Protein AF-A0A970KWZ8-F1 (afdb_monomer)

Structure (mmCIF, N/CA/C/O backbone):
data_AF-A0A970KWZ8-F1
#
_entry.id   AF-A0A970KWZ8-F1
#
loop_
_atom_site.group_PDB
_atom_site.id
_atom_site.type_symbol
_atom_site.label_atom_id
_atom_site.label_alt_id
_atom_site.label_comp_id
_atom_site.label_asym_id
_atom_site.label_entity_id
_atom_site.label_seq_id
_atom_site.pdbx_PDB_ins_code
_atom_site.Cartn_x
_atom_site.Cartn_y
_atom_site.Cartn_z
_atom_site.occupancy
_atom_site.B_iso_or_equiv
_atom_site.auth_seq_id
_atom_site.auth_comp_id
_atom_site.auth_asym_id
_atom_site.auth_atom_id
_atom_site.pdbx_PDB_model_num
ATOM 1 N N . MET A 1 1 ? 22.749 -12.600 -10.773 1.00 55.47 1 MET A N 1
ATOM 2 C CA . MET A 1 1 ? 21.425 -12.567 -10.126 1.00 55.47 1 MET A CA 1
ATOM 3 C C . MET A 1 1 ? 20.723 -11.352 -10.687 1.00 55.47 1 MET A C 1
ATOM 5 O O . MET A 1 1 ? 21.179 -10.243 -10.433 1.00 55.47 1 MET A O 1
ATOM 9 N N . ASP A 1 2 ? 19.744 -11.580 -11.554 1.00 72.69 2 ASP A N 1
ATOM 10 C CA . ASP A 1 2 ? 19.060 -10.538 -12.314 1.00 72.69 2 ASP A CA 1
ATOM 11 C C . ASP A 1 2 ? 18.407 -9.496 -11.403 1.00 72.69 2 ASP A C 1
ATOM 13 O O . ASP A 1 2 ? 17.892 -9.816 -10.327 1.00 72.69 2 ASP A O 1
ATOM 17 N N . LEU A 1 3 ? 18.426 -8.236 -11.850 1.00 61.84 3 LEU A N 1
ATOM 18 C CA . LEU A 1 3 ? 17.746 -7.108 -11.199 1.00 61.84 3 LEU A CA 1
ATOM 19 C C . LEU A 1 3 ? 16.270 -7.429 -10.921 1.00 61.84 3 LEU A C 1
ATOM 21 O O . LEU A 1 3 ? 15.759 -7.087 -9.857 1.00 61.84 3 LEU A O 1
ATOM 25 N N . PHE A 1 4 ? 15.646 -8.192 -11.817 1.00 64.94 4 PHE A N 1
ATOM 26 C CA . PHE A 1 4 ? 14.280 -8.687 -11.693 1.00 64.94 4 PHE A CA 1
ATOM 27 C C . PHE A 1 4 ? 14.065 -9.529 -10.422 1.00 64.94 4 PHE A C 1
ATOM 29 O O . PHE A 1 4 ? 13.175 -9.254 -9.621 1.00 64.94 4 PHE A O 1
ATOM 36 N N . THR A 1 5 ? 14.954 -10.492 -10.153 1.00 72.00 5 THR A N 1
ATOM 37 C CA . THR A 1 5 ? 14.874 -11.356 -8.960 1.00 72.00 5 THR A CA 1
ATOM 38 C C . THR A 1 5 ? 15.090 -10.577 -7.662 1.00 72.00 5 THR A C 1
ATOM 40 O O . THR A 1 5 ? 14.524 -10.915 -6.620 1.00 72.00 5 THR A O 1
ATOM 43 N N . GLN A 1 6 ? 15.930 -9.540 -7.690 1.00 73.19 6 GLN A N 1
ATOM 44 C CA . GLN A 1 6 ? 16.126 -8.687 -6.518 1.00 73.19 6 GLN A CA 1
ATOM 45 C C . GLN A 1 6 ? 14.893 -7.828 -6.239 1.00 73.19 6 GLN A C 1
ATOM 47 O O . GLN A 1 6 ? 14.498 -7.695 -5.082 1.00 73.19 6 GLN A O 1
ATOM 52 N N . MET A 1 7 ? 14.263 -7.302 -7.286 1.00 73.50 7 MET A N 1
ATOM 53 C CA . MET A 1 7 ? 13.066 -6.478 -7.178 1.00 73.50 7 MET A CA 1
ATOM 54 C C . MET A 1 7 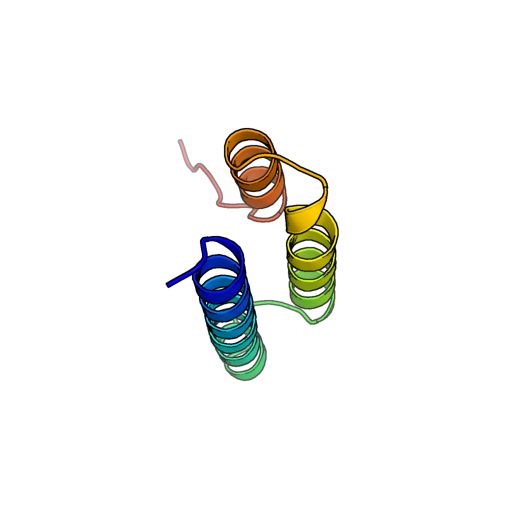? 11.879 -7.279 -6.638 1.00 73.50 7 MET A C 1
ATOM 56 O O . MET A 1 7 ? 11.242 -6.855 -5.677 1.00 73.50 7 MET A O 1
ATOM 60 N N . GLU A 1 8 ? 11.657 -8.489 -7.147 1.00 78.62 8 GLU A N 1
ATOM 61 C CA . GLU A 1 8 ? 10.598 -9.389 -6.674 1.00 78.62 8 GLU A CA 1
ATOM 62 C C . GLU A 1 8 ? 10.759 -9.746 -5.184 1.00 78.62 8 GLU A C 1
ATOM 64 O O . GLU A 1 8 ? 9.806 -9.704 -4.402 1.00 78.62 8 GLU A O 1
ATOM 69 N N . ARG A 1 9 ? 12.001 -9.979 -4.738 1.00 83.44 9 ARG A N 1
ATOM 70 C CA . ARG A 1 9 ? 12.311 -10.222 -3.321 1.00 83.44 9 ARG A CA 1
ATOM 71 C C . ARG A 1 9 ? 12.025 -9.003 -2.439 1.00 83.44 9 ARG A C 1
ATOM 73 O O . ARG A 1 9 ? 11.617 -9.166 -1.288 1.00 83.44 9 ARG A O 1
ATOM 80 N N . VAL A 1 10 ? 12.269 -7.795 -2.945 1.00 81.69 10 VAL A N 1
ATOM 81 C CA . VAL A 1 10 ? 11.966 -6.550 -2.226 1.00 81.69 10 VAL A CA 1
ATOM 82 C C . VAL A 1 10 ? 10.456 -6.349 -2.119 1.00 81.69 10 VAL A C 1
ATOM 84 O O . VAL A 1 10 ? 9.989 -6.063 -1.018 1.00 81.69 10 VAL A O 1
ATOM 87 N N . LYS A 1 11 ? 9.693 -6.582 -3.198 1.00 80.12 11 LYS A N 1
ATOM 88 C CA . LYS A 1 11 ? 8.220 -6.513 -3.190 1.00 80.12 11 LYS A CA 1
ATOM 89 C C . LYS A 1 11 ? 7.621 -7.442 -2.131 1.00 80.12 11 LYS A C 1
ATOM 91 O O . LYS A 1 11 ? 6.858 -6.988 -1.286 1.00 80.12 11 LYS A O 1
ATOM 96 N N . LEU A 1 12 ? 8.055 -8.705 -2.098 1.00 84.19 12 LEU A N 1
ATOM 97 C CA . LEU A 1 12 ? 7.602 -9.686 -1.103 1.00 84.19 12 LEU A CA 1
ATOM 98 C C . LEU A 1 12 ? 7.914 -9.261 0.337 1.00 84.19 12 LEU A C 1
ATOM 100 O O . LEU A 1 12 ? 7.071 -9.394 1.220 1.00 84.19 12 LEU A O 1
ATOM 104 N N . ARG A 1 13 ? 9.113 -8.721 0.589 1.00 85.12 13 ARG A N 1
ATOM 105 C CA . ARG A 1 13 ? 9.476 -8.212 1.922 1.00 85.12 13 ARG A CA 1
ATOM 106 C C . ARG A 1 13 ? 8.658 -6.994 2.333 1.00 85.12 13 ARG A C 1
ATOM 108 O O . ARG A 1 13 ? 8.364 -6.857 3.514 1.00 85.12 13 ARG A O 1
ATOM 115 N N . PHE A 1 14 ? 8.321 -6.125 1.385 1.00 82.94 14 PHE A N 1
ATOM 116 C CA . PHE A 1 14 ? 7.464 -4.973 1.638 1.00 82.94 14 PHE A CA 1
ATOM 117 C C . PHE A 1 14 ? 6.053 -5.413 2.021 1.00 82.94 14 PHE A C 1
ATOM 119 O O . PHE A 1 14 ? 5.574 -5.003 3.071 1.00 82.94 14 PHE A O 1
ATOM 126 N N . ILE A 1 15 ? 5.436 -6.300 1.234 1.00 84.88 15 ILE A N 1
ATOM 127 C CA . ILE A 1 15 ? 4.103 -6.844 1.533 1.00 84.88 15 ILE A CA 1
ATOM 128 C C . ILE A 1 15 ? 4.104 -7.484 2.923 1.00 84.88 15 ILE A C 1
ATOM 130 O O . ILE A 1 15 ? 3.305 -7.091 3.760 1.00 84.88 15 ILE A O 1
ATOM 134 N N . ALA A 1 16 ? 5.078 -8.347 3.223 1.00 88.12 16 ALA A N 1
ATOM 135 C CA . ALA A 1 16 ? 5.170 -9.003 4.527 1.00 88.12 16 ALA A CA 1
ATOM 136 C C . ALA A 1 16 ? 5.370 -8.026 5.705 1.00 88.12 1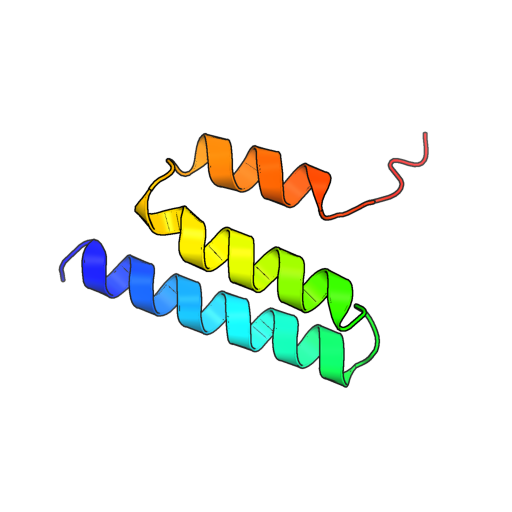6 ALA A C 1
ATOM 138 O O . ALA A 1 16 ? 4.935 -8.298 6.823 1.00 88.12 16 ALA A O 1
ATOM 139 N N . ALA A 1 17 ? 6.055 -6.897 5.490 1.00 87.00 17 ALA A N 1
ATOM 140 C CA . ALA A 1 17 ? 6.216 -5.871 6.518 1.00 87.00 17 ALA A CA 1
ATOM 141 C C . ALA A 1 17 ? 4.906 -5.110 6.768 1.00 87.00 17 ALA A C 1
ATOM 143 O O . ALA A 1 17 ? 4.566 -4.849 7.918 1.00 87.00 17 ALA A O 1
ATOM 144 N N . TYR A 1 18 ? 4.169 -4.782 5.707 1.00 85.06 18 TYR A N 1
ATOM 145 C CA . TYR A 1 18 ? 2.887 -4.092 5.814 1.00 85.06 18 TYR A CA 1
ATOM 146 C C . TYR A 1 18 ? 1.748 -5.008 6.281 1.00 85.06 18 TYR A C 1
ATOM 148 O O . TYR A 1 18 ? 0.908 -4.551 7.046 1.00 85.06 18 TYR A O 1
ATOM 156 N N . GLU A 1 19 ? 1.765 -6.301 5.942 1.00 87.19 19 GLU A N 1
ATOM 157 C CA . GLU A 1 19 ? 0.865 -7.300 6.539 1.00 87.19 19 GLU A CA 1
ATOM 158 C C . GLU A 1 19 ? 1.033 -7.348 8.056 1.00 87.19 19 GLU A C 1
ATOM 160 O O . GLU A 1 19 ? 0.047 -7.275 8.777 1.00 87.19 19 GLU A O 1
ATOM 165 N N . ARG A 1 20 ? 2.275 -7.358 8.556 1.00 89.00 20 ARG A N 1
ATOM 166 C CA . ARG A 1 20 ? 2.519 -7.284 10.004 1.00 89.00 20 ARG A CA 1
ATOM 167 C C . ARG A 1 20 ? 1.969 -6.004 10.621 1.00 89.00 20 ARG A C 1
ATOM 169 O O . ARG A 1 20 ? 1.327 -6.065 11.659 1.00 89.00 20 ARG A O 1
ATOM 176 N N . LEU A 1 21 ? 2.172 -4.858 9.969 1.00 86.94 21 LEU A N 1
ATOM 177 C CA . LEU A 1 21 ? 1.624 -3.580 10.435 1.00 86.94 21 LEU A CA 1
ATOM 178 C C . LEU A 1 21 ? 0.084 -3.581 10.453 1.00 86.94 21 LEU A C 1
ATOM 180 O O . LEU A 1 21 ? -0.510 -2.944 11.321 1.00 86.94 21 LEU A O 1
ATOM 184 N N . LEU A 1 22 ? -0.559 -4.288 9.519 1.00 86.50 22 LEU A N 1
ATOM 185 C CA . LEU A 1 22 ? -2.009 -4.481 9.482 1.00 86.50 22 LEU A CA 1
ATOM 186 C C . LEU A 1 22 ? -2.479 -5.405 10.613 1.00 86.50 22 LEU A C 1
ATOM 188 O O . LEU A 1 22 ? -3.429 -5.067 11.315 1.00 86.50 22 LEU A O 1
ATOM 192 N N . GLU A 1 23 ? -1.795 -6.531 10.829 1.00 89.25 23 GLU A N 1
ATOM 193 C CA . GLU A 1 23 ? -2.078 -7.462 11.931 1.00 89.25 23 GLU A CA 1
ATOM 194 C C . GLU A 1 23 ? -1.905 -6.797 13.306 1.00 89.25 23 GLU A C 1
ATOM 196 O O . GLU A 1 23 ? -2.683 -7.052 14.225 1.00 89.25 23 GLU A O 1
ATOM 201 N N . GLU A 1 24 ? -0.921 -5.906 13.444 1.00 89.19 24 GLU A N 1
ATOM 202 C CA . GLU A 1 24 ? -0.695 -5.097 14.648 1.00 89.19 24 GLU A CA 1
ATOM 203 C C . GLU A 1 24 ? -1.669 -3.907 14.769 1.00 89.19 24 GLU A C 1
ATOM 205 O O . GLU A 1 24 ? -1.644 -3.187 15.769 1.00 89.19 24 GLU A O 1
ATOM 210 N N . GLY A 1 25 ? -2.539 -3.684 13.775 1.00 87.81 25 GLY A N 1
ATOM 211 C CA . GLY A 1 25 ? -3.510 -2.587 13.751 1.00 87.81 25 GLY A CA 1
ATOM 212 C C . GLY A 1 25 ? -2.883 -1.196 13.605 1.00 87.81 25 GLY A C 1
ATOM 213 O O . GLY A 1 25 ? -3.537 -0.193 13.888 1.00 87.81 25 GLY A O 1
ATOM 214 N N . GLN A 1 26 ? -1.616 -1.116 13.188 1.00 85.44 26 GLN A N 1
ATOM 215 C CA . GLN A 1 26 ? -0.904 0.146 12.963 1.00 85.44 26 GLN A CA 1
ATOM 216 C C . GLN A 1 26 ? -1.298 0.820 11.647 1.00 85.44 26 GLN A C 1
ATOM 218 O O . GLN A 1 26 ? -1.131 2.031 11.505 1.00 85.44 26 GLN A O 1
ATOM 223 N N . ILE A 1 27 ? -1.805 0.045 10.689 1.00 84.81 27 ILE A N 1
ATOM 224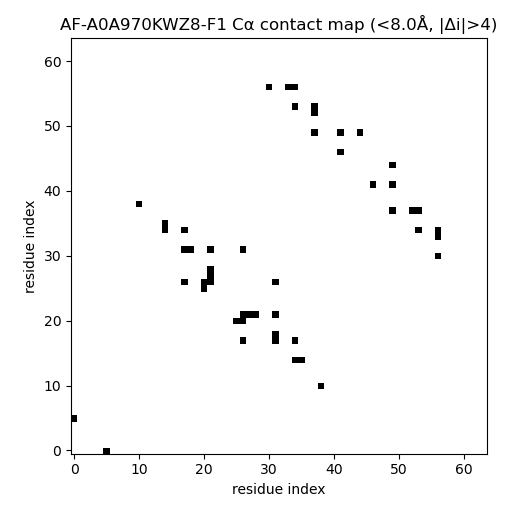 C CA . ILE A 1 27 ? -2.371 0.542 9.437 1.00 84.81 27 ILE A CA 1
ATOM 225 C C . ILE A 1 27 ? -3.763 -0.053 9.223 1.00 84.81 27 ILE A C 1
ATOM 227 O O . ILE A 1 27 ? -4.078 -1.122 9.738 1.00 84.81 27 ILE A O 1
ATOM 231 N N . SER A 1 28 ? -4.607 0.640 8.462 1.00 86.62 28 SER A N 1
ATOM 232 C CA . SER A 1 28 ? -5.920 0.118 8.063 1.00 86.62 28 SER A CA 1
ATOM 233 C C . SER A 1 28 ? -5.829 -0.718 6.786 1.00 86.62 28 SER A C 1
ATOM 235 O O . SER A 1 28 ? -4.895 -0.564 6.000 1.00 86.62 28 SER A O 1
ATOM 237 N N . GLU A 1 29 ? -6.842 -1.543 6.520 1.00 84.56 29 GLU A N 1
ATOM 238 C CA . GLU A 1 29 ? -6.945 -2.317 5.270 1.00 84.56 29 GLU A CA 1
ATOM 239 C C . GLU A 1 29 ? -6.865 -1.416 4.022 1.00 84.56 29 GLU A C 1
ATOM 241 O O . GLU A 1 29 ? -6.226 -1.780 3.039 1.00 84.56 29 GLU A O 1
ATOM 246 N N . ALA A 1 30 ? -7.414 -0.196 4.086 1.00 84.50 30 ALA A N 1
ATOM 247 C CA . ALA A 1 30 ? -7.310 0.797 3.012 1.00 84.50 30 ALA A CA 1
ATOM 248 C C . ALA A 1 30 ? -5.864 1.273 2.756 1.00 84.50 30 ALA A C 1
ATOM 250 O O . ALA A 1 30 ? -5.462 1.473 1.611 1.00 84.50 30 ALA A O 1
ATOM 251 N N . GLU A 1 31 ? -5.060 1.417 3.813 1.00 82.31 31 GLU A N 1
ATOM 252 C CA . GLU A 1 31 ? -3.641 1.775 3.700 1.00 82.31 31 GLU A CA 1
ATOM 253 C C . GLU A 1 31 ? -2.842 0.612 3.094 1.00 82.31 31 GLU A C 1
ATOM 255 O O . GLU A 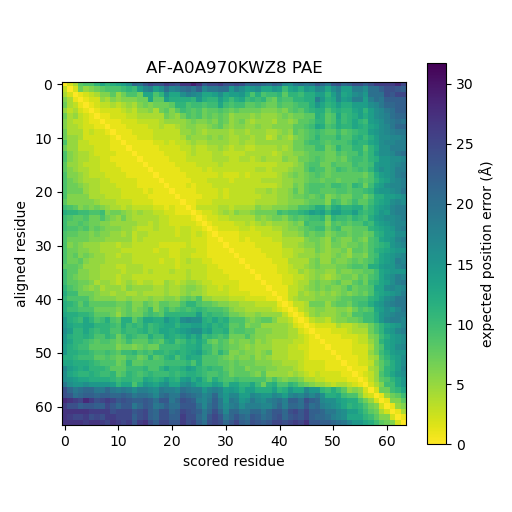1 31 ? -1.976 0.823 2.243 1.00 82.31 31 GLU A O 1
ATOM 260 N N . MET A 1 32 ? -3.173 -0.627 3.481 1.00 83.94 32 MET A N 1
ATOM 261 C CA . MET A 1 32 ? -2.595 -1.839 2.894 1.00 83.94 32 MET A CA 1
ATOM 262 C C . MET A 1 32 ? -2.912 -1.939 1.397 1.00 83.94 32 MET A C 1
ATOM 264 O O . MET A 1 32 ? -2.020 -2.211 0.594 1.00 83.94 32 MET A O 1
ATOM 2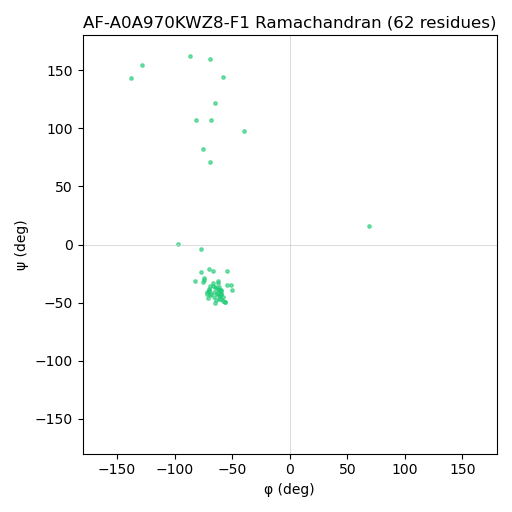68 N N . GLU A 1 33 ? -4.157 -1.671 1.001 1.00 85.69 33 GLU A N 1
ATOM 269 C CA . GLU A 1 33 ? -4.570 -1.655 -0.405 1.00 85.69 33 GLU A CA 1
ATOM 270 C C . GLU A 1 33 ? -3.776 -0.614 -1.212 1.00 85.69 33 GLU A C 1
ATOM 272 O O . GLU A 1 33 ? -3.264 -0.924 -2.292 1.00 85.69 33 GLU A O 1
ATOM 277 N N . GLY A 1 34 ? -3.565 0.584 -0.653 1.00 84.88 34 GLY A N 1
ATOM 278 C CA . GLY A 1 34 ? -2.726 1.619 -1.262 1.00 84.88 34 GLY A CA 1
ATOM 279 C C . GLY A 1 34 ? -1.269 1.183 -1.450 1.00 84.88 34 GLY A C 1
ATOM 280 O O . GLY A 1 34 ? -0.658 1.465 -2.484 1.00 84.88 34 GLY A O 1
ATOM 281 N N . VAL A 1 35 ? -0.711 0.447 -0.485 1.00 82.81 35 VAL A N 1
ATOM 282 C CA . VAL A 1 35 ? 0.647 -0.113 -0.568 1.00 82.81 35 VAL A CA 1
ATOM 283 C C . VAL A 1 35 ? 0.735 -1.210 -1.628 1.00 82.81 35 VAL A C 1
ATOM 285 O O . VAL A 1 35 ? 1.689 -1.218 -2.407 1.00 82.81 35 VAL A O 1
ATOM 288 N N . ILE A 1 36 ? -0.256 -2.103 -1.710 1.00 84.12 36 ILE A N 1
ATOM 289 C CA . ILE A 1 36 ? -0.318 -3.146 -2.745 1.00 84.12 36 ILE A CA 1
ATOM 290 C C . ILE A 1 36 ? -0.385 -2.506 -4.134 1.00 84.12 36 ILE A C 1
ATOM 292 O O . ILE A 1 36 ? 0.404 -2.878 -5.003 1.00 84.12 36 ILE A O 1
ATOM 296 N N . GLN A 1 37 ? -1.242 -1.499 -4.335 1.00 84.69 37 GLN A N 1
ATOM 297 C CA . GLN A 1 37 ? -1.308 -0.769 -5.606 1.00 84.69 37 GLN A CA 1
ATOM 298 C C . GLN A 1 37 ? 0.023 -0.106 -5.967 1.00 84.69 37 GLN A C 1
ATOM 300 O O . GLN A 1 37 ? 0.435 -0.127 -7.125 1.00 84.69 37 GLN A O 1
ATOM 305 N N . LEU A 1 38 ? 0.727 0.456 -4.986 1.00 82.69 38 LEU A N 1
ATOM 306 C CA . LEU A 1 38 ? 2.051 1.033 -5.195 1.00 82.69 38 LEU A CA 1
ATOM 307 C C . LEU A 1 38 ? 3.084 -0.008 -5.643 1.00 82.69 38 LEU A C 1
ATOM 309 O O . LEU A 1 38 ? 3.908 0.267 -6.514 1.00 82.69 38 LEU A O 1
ATOM 313 N N . ILE A 1 39 ? 3.063 -1.193 -5.034 1.00 81.38 39 ILE A N 1
ATOM 314 C CA . ILE A 1 39 ? 3.976 -2.299 -5.345 1.00 81.38 39 ILE A CA 1
ATOM 315 C C . ILE A 1 39 ? 3.687 -2.897 -6.726 1.00 81.38 39 ILE A C 1
ATOM 317 O O . ILE A 1 39 ? 4.622 -3.284 -7.439 1.00 81.38 39 ILE A O 1
ATOM 321 N N . ASP A 1 40 ? 2.414 -2.940 -7.109 1.00 82.56 40 ASP A N 1
ATOM 322 C CA . ASP A 1 40 ? 1.967 -3.338 -8.441 1.00 82.56 40 ASP A CA 1
ATOM 323 C C . ASP A 1 40 ? 2.480 -2.347 -9.496 1.00 82.56 40 ASP A C 1
ATOM 325 O O . ASP A 1 40 ? 3.160 -2.734 -10.448 1.00 82.56 40 ASP A O 1
ATOM 329 N N . GLN A 1 41 ? 2.314 -1.044 -9.239 1.00 80.31 41 GLN A N 1
ATOM 330 C CA . GLN A 1 41 ? 2.807 0.008 -10.127 1.00 80.31 41 GLN A CA 1
ATOM 331 C C . GLN A 1 41 ? 4.337 0.131 -10.147 1.00 80.31 41 GLN A C 1
ATOM 333 O O . GLN A 1 41 ? 4.871 0.606 -11.140 1.00 80.31 41 GLN A O 1
ATOM 338 N N . MET A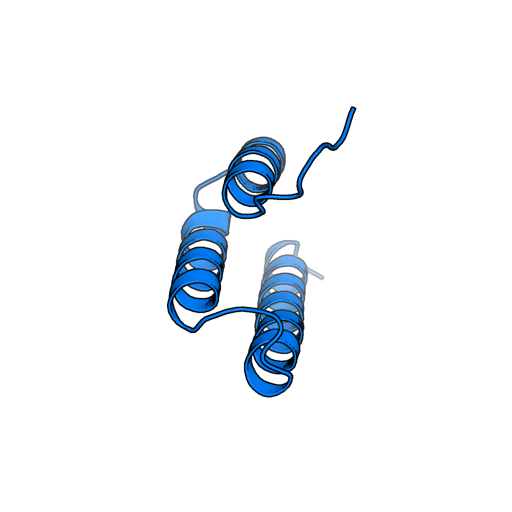 1 42 ? 5.060 -0.355 -9.132 1.00 73.94 42 MET A N 1
ATOM 339 C CA . MET A 1 42 ? 6.528 -0.269 -9.013 1.00 73.94 42 MET A CA 1
ATOM 340 C C . MET A 1 42 ? 7.302 -0.840 -10.217 1.00 73.94 42 MET A C 1
ATOM 342 O O . MET A 1 42 ? 8.455 -0.483 -10.414 1.00 73.94 42 MET A O 1
ATOM 346 N N . ASP A 1 43 ? 6.714 -1.743 -11.009 1.00 72.25 43 ASP A N 1
ATOM 347 C CA . ASP A 1 43 ? 7.346 -2.231 -12.250 1.00 72.25 43 ASP A CA 1
ATOM 348 C C . ASP A 1 43 ? 7.295 -1.199 -13.395 1.00 72.25 43 ASP A C 1
ATOM 350 O O . ASP A 1 43 ? 8.177 -1.147 -14.243 1.00 72.25 43 ASP A O 1
ATOM 354 N N . SER A 1 44 ? 6.270 -0.343 -13.389 1.00 72.12 44 SER A N 1
ATOM 355 C CA . SER A 1 44 ? 6.024 0.698 -14.395 1.00 72.12 44 SER A CA 1
ATOM 356 C C . SER A 1 44 ? 6.532 2.086 -13.996 1.00 72.12 44 SER A C 1
ATOM 358 O O . SER A 1 44 ? 6.342 3.030 -14.760 1.00 72.12 44 SER A O 1
ATOM 360 N N . MET A 1 45 ? 7.139 2.242 -12.817 1.00 70.38 45 MET A N 1
ATOM 361 C CA . MET A 1 45 ? 7.639 3.531 -12.329 1.00 70.38 45 MET A CA 1
ATOM 362 C C . MET A 1 45 ? 9.005 3.398 -11.662 1.00 70.38 45 MET A C 1
ATOM 364 O O . MET A 1 45 ? 9.297 2.437 -10.953 1.00 70.38 45 MET A O 1
ATOM 368 N N . ASP A 1 46 ? 9.842 4.409 -11.875 1.00 72.06 46 ASP A N 1
ATOM 369 C CA . ASP A 1 46 ? 11.177 4.480 -11.304 1.00 72.06 46 ASP A CA 1
ATOM 370 C C . ASP A 1 46 ? 11.155 4.700 -9.787 1.00 72.06 46 ASP A C 1
ATOM 372 O O . ASP A 1 46 ? 10.201 5.209 -9.189 1.00 72.06 46 ASP A O 1
ATOM 376 N N . ARG A 1 47 ? 12.278 4.360 -9.146 1.00 69.12 47 ARG A N 1
ATOM 377 C CA . ARG A 1 47 ? 12.465 4.454 -7.690 1.00 69.12 47 ARG A CA 1
ATOM 378 C C . ARG A 1 47 ? 12.079 5.820 -7.112 1.00 69.12 47 ARG A C 1
ATOM 380 O O . ARG A 1 47 ? 11.536 5.877 -6.011 1.00 69.12 47 ARG A O 1
ATOM 387 N N . GLU A 1 48 ? 12.388 6.904 -7.816 1.00 73.69 48 GLU A N 1
ATOM 388 C CA . GLU A 1 48 ? 12.091 8.271 -7.369 1.00 73.69 48 GLU A CA 1
ATOM 389 C C . GLU A 1 48 ? 10.582 8.538 -7.311 1.00 73.69 48 GLU A C 1
ATOM 391 O O . GLU A 1 48 ? 10.086 9.096 -6.330 1.00 73.69 48 GLU A O 1
ATOM 396 N N . GLU A 1 49 ? 9.837 8.060 -8.307 1.00 75.75 49 GLU A N 1
ATOM 397 C CA . GLU A 1 49 ? 8.383 8.199 -8.357 1.00 75.75 49 GLU A CA 1
ATOM 398 C C . GLU A 1 49 ? 7.697 7.330 -7.294 1.00 75.75 49 GLU A C 1
ATOM 400 O O . GLU A 1 49 ? 6.776 7.790 -6.608 1.00 75.75 49 GLU A O 1
ATOM 405 N N . PHE A 1 50 ? 8.216 6.119 -7.064 1.00 75.75 50 PHE A N 1
ATOM 406 C CA . PHE A 1 50 ? 7.752 5.243 -5.989 1.00 75.75 50 PHE A CA 1
ATOM 407 C C . PHE A 1 50 ? 7.908 5.895 -4.607 1.00 75.75 50 PHE A C 1
ATOM 409 O O . PHE A 1 50 ? 6.961 5.913 -3.820 1.00 75.75 50 PHE A O 1
ATOM 416 N N . ILE A 1 51 ? 9.074 6.483 -4.312 1.00 74.44 51 ILE A N 1
ATOM 417 C CA . ILE A 1 51 ? 9.320 7.166 -3.031 1.00 74.44 51 ILE A CA 1
ATOM 418 C C . ILE A 1 51 ? 8.385 8.371 -2.869 1.00 74.44 51 ILE A C 1
ATOM 420 O O . ILE A 1 51 ? 7.803 8.545 -1.798 1.00 74.44 51 ILE A O 1
ATOM 424 N N . ALA A 1 52 ? 8.185 9.172 -3.920 1.00 78.50 52 ALA A N 1
ATOM 425 C CA . ALA A 1 52 ? 7.294 10.331 -3.875 1.00 78.50 52 ALA A CA 1
ATOM 426 C C . ALA A 1 52 ? 5.830 9.945 -3.595 1.00 78.50 52 ALA A C 1
ATOM 428 O O . ALA A 1 52 ? 5.131 10.636 -2.852 1.00 78.50 52 ALA A O 1
ATOM 429 N N . ARG A 1 53 ? 5.359 8.830 -4.164 1.00 75.69 53 ARG A N 1
ATOM 430 C CA . ARG A 1 53 ? 4.017 8.278 -3.922 1.00 75.69 53 ARG A CA 1
ATOM 431 C C . ARG A 1 53 ? 3.891 7.664 -2.526 1.00 75.69 53 ARG A C 1
ATOM 433 O O . ARG A 1 53 ? 2.907 7.933 -1.845 1.00 75.69 53 ARG A O 1
ATOM 440 N N . LEU A 1 54 ? 4.897 6.920 -2.067 1.00 72.19 54 LEU A N 1
ATOM 441 C CA . LEU A 1 54 ? 4.928 6.349 -0.717 1.00 72.19 54 LEU A CA 1
ATOM 442 C C . LEU A 1 54 ? 4.893 7.447 0.359 1.00 72.19 54 LEU A C 1
ATOM 444 O O . LEU A 1 54 ? 4.200 7.318 1.365 1.00 72.19 54 LEU A O 1
ATOM 448 N N . SER A 1 55 ? 5.597 8.558 0.127 1.00 72.31 55 SER A N 1
ATOM 449 C CA . SER A 1 55 ? 5.575 9.716 1.026 1.00 72.31 55 SER A CA 1
ATOM 450 C C . SER A 1 55 ? 4.218 10.418 1.075 1.00 72.31 55 SER A C 1
ATOM 452 O O . SER A 1 55 ? 3.940 11.095 2.055 1.00 72.31 55 SER A O 1
ATOM 454 N N . LYS A 1 56 ? 3.378 10.265 0.043 1.00 71.94 56 LYS A N 1
ATOM 455 C CA . LYS A 1 56 ? 1.994 10.763 0.042 1.00 71.94 56 LYS A CA 1
ATOM 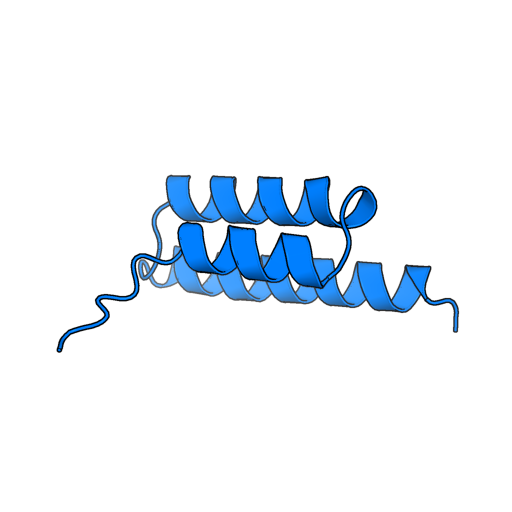456 C C . LYS A 1 56 ? 1.031 9.821 0.759 1.00 71.94 56 LYS A C 1
ATOM 458 O O . LYS A 1 56 ? 0.051 10.302 1.311 1.00 71.94 56 LYS A O 1
ATOM 463 N N . LEU A 1 57 ? 1.296 8.510 0.729 1.00 66.44 57 LEU A N 1
ATOM 464 C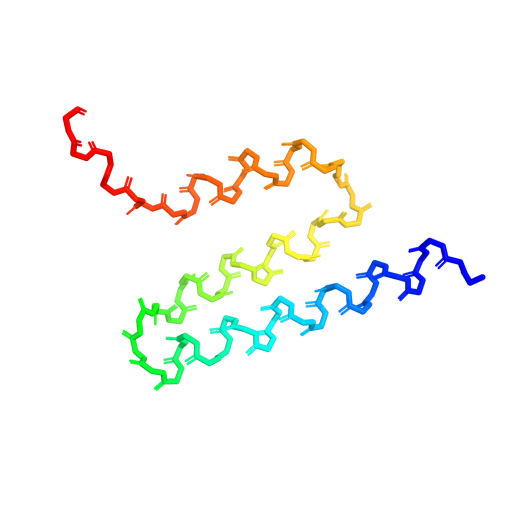 CA . LEU A 1 57 ? 0.491 7.514 1.443 1.00 66.44 57 LEU A CA 1
ATOM 465 C C . LEU A 1 57 ? 0.734 7.526 2.945 1.00 66.44 57 LEU A C 1
ATOM 467 O O . LEU A 1 57 ? -0.186 7.235 3.684 1.00 66.44 57 LEU A O 1
ATOM 471 N N . ARG A 1 58 ? 1.938 7.869 3.417 1.00 59.25 58 ARG A N 1
ATOM 472 C CA . ARG A 1 58 ? 2.126 8.140 4.844 1.00 59.25 58 ARG A CA 1
ATOM 473 C C . ARG A 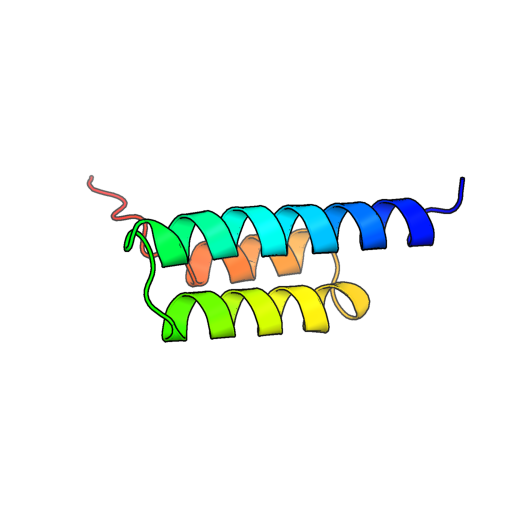1 58 ? 1.688 9.573 5.151 1.00 59.25 58 ARG A C 1
ATOM 475 O O . ARG A 1 58 ? 2.478 10.478 4.882 1.00 59.25 58 ARG A O 1
ATOM 482 N N . PRO A 1 59 ? 0.542 9.816 5.815 1.00 48.03 59 PRO A N 1
ATOM 483 C CA . PRO A 1 59 ? 0.400 10.997 6.647 1.00 48.03 59 PRO A CA 1
ATOM 484 C C . PRO A 1 59 ? 1.310 10.802 7.867 1.00 48.03 59 PRO A C 1
ATOM 486 O O . PRO A 1 59 ? 0.864 10.537 8.976 1.00 48.03 59 PRO A O 1
ATOM 489 N N . LEU A 1 60 ? 2.626 10.879 7.666 1.00 46.44 60 LEU A N 1
ATOM 490 C CA . LEU A 1 60 ? 3.483 11.286 8.762 1.00 46.44 60 LEU A CA 1
ATOM 491 C C . LEU A 1 60 ? 3.129 12.745 8.983 1.00 46.44 60 LEU A C 1
ATOM 493 O O . LEU A 1 60 ? 3.459 13.598 8.159 1.00 46.44 60 LEU A O 1
ATOM 497 N N . GLU A 1 61 ? 2.415 12.995 10.073 1.00 47.22 61 GLU A N 1
ATOM 498 C CA . GLU A 1 61 ? 2.455 14.264 10.773 1.00 47.22 61 GLU A CA 1
ATOM 499 C C . GLU A 1 61 ? 3.914 14.736 10.784 1.00 47.22 61 GLU A C 1
ATOM 501 O O . GLU A 1 61 ? 4.740 14.289 11.578 1.00 47.22 61 GLU A O 1
ATOM 506 N N . THR A 1 62 ? 4.253 15.617 9.846 1.00 41.81 62 THR A N 1
ATOM 507 C CA . THR A 1 62 ? 5.348 16.551 10.048 1.00 41.81 62 THR A CA 1
ATOM 508 C C . THR A 1 62 ? 4.754 17.573 11.000 1.00 41.81 62 THR A C 1
ATOM 510 O O . THR A 1 62 ? 4.147 18.556 10.584 1.00 41.81 62 THR A O 1
ATOM 513 N N . GLY A 1 63 ? 4.771 17.221 12.285 1.00 48.44 63 GLY A N 1
ATOM 514 C CA . GLY A 1 63 ? 4.689 18.205 13.342 1.00 48.44 63 GLY A CA 1
ATOM 515 C C . GLY A 1 63 ? 5.948 19.064 13.268 1.00 48.44 63 GLY A C 1
ATOM 516 O O . GLY A 1 63 ? 7.043 18.514 13.357 1.00 48.44 63 GLY A O 1
ATOM 517 N N . ASP A 1 64 ? 5.700 20.364 13.099 1.00 36.53 64 ASP A N 1
ATOM 518 C CA . ASP A 1 64 ? 6.592 21.537 13.173 1.00 36.53 64 ASP A CA 1
ATOM 519 C C . ASP A 1 64 ? 7.740 21.656 12.146 1.00 36.53 64 ASP A C 1
ATOM 521 O O . ASP A 1 64 ? 8.745 20.913 12.222 1.00 36.53 64 ASP A O 1
#

Nearest PDB structures (foldseek):
  8i9x-assembly1_LR  TM=6.996E-01  e=7.719E+00  Thermochaetoides thermophila DSM 1495

Foldseek 3Di:
DDPVVVLVVVLVVQLVVVVVCVVVVVDDPVLSVQSNVLSVCPVVDDPVVSVVSVVVSDPPPPPD

Sequence (64 aa):
MDLFTQMERVKLRFIAAYERLLEEGQISEAEMEGVIQLIDQMDSMDREEFIARLSKLRPLETGD

pLDDT: mean 75.72, std 12.55, range [36.53, 89.25]

Mean predicted aligned error: 8.39 Å

Radius of gyration: 12.87 Å; Cα contacts (8 Å, |Δi|>4): 25; chains: 1; bounding box: 29×34×29 Å

Secondary structure (DSSP, 8-state):
--HHHHHHHHHHHHHHHHHHHHHTTSS-HHHHHHHHHHHHHTTTS-HHHHHHHHHHH-------

Solvent-accessible surface area (backbone atoms only — not comparable to full-atom values): 3871 Å² total; per-residue (Å²): 134,58,72,65,63,55,50,54,54,49,50,53,52,48,52,57,52,50,50,50,34,41,76,71,63,77,41,53,72,70,56,52,50,53,50,51,53,50,59,65,45,45,82,81,44,55,73,69,58,50,51,57,51,51,59,65,70,48,82,67,80,79,74,129